Protein AF-A0A529MCX5-F1 (afdb_monomer_lite)

Sequence (68 aa):
YDSGRAGPTVLFRSELDALPIEELSGVPHASQVPGKSHMCGHDGHTAILAALGRQLGRERPASGRVVL

Radius of gyration: 16.53 Å; chains: 1; bounding box: 32×17×43 Å

Secondary structure (DSSP, 8-state):
-B-SSS--EEE-------BS-------TT--SST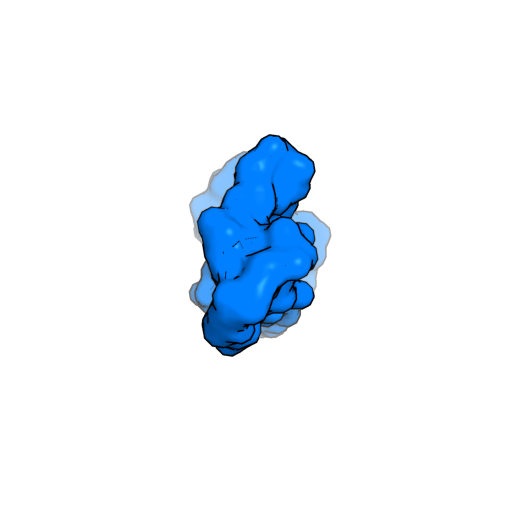T-B-TT-HHHHHHHHHHHHHHHHHS--SSSEEE-

Structure (mmCIF, N/CA/C/O backbone):
data_AF-A0A529MCX5-F1
#
_entry.id   AF-A0A529MCX5-F1
#
loop_
_atom_site.group_PDB
_atom_site.id
_atom_site.type_symbol
_atom_site.label_atom_id
_atom_site.label_alt_id
_atom_site.label_comp_id
_atom_site.label_asym_id
_atom_site.label_entity_id
_atom_site.label_seq_id
_atom_site.pdbx_PDB_ins_code
_atom_site.Cartn_x
_atom_site.Cartn_y
_atom_site.Cartn_z
_atom_site.occupancy
_atom_site.B_iso_or_equiv
_atom_site.auth_seq_id
_atom_site.auth_comp_id
_atom_site.auth_asym_id
_atom_site.auth_atom_id
_atom_site.pdbx_PDB_model_num
ATOM 1 N N . TYR A 1 1 ? 3.298 -4.591 -15.246 1.00 97.12 1 TYR A N 1
ATOM 2 C CA . TYR A 1 1 ? 3.360 -3.482 -16.220 1.00 97.12 1 TYR A CA 1
ATOM 3 C C . TYR A 1 1 ? 4.617 -3.614 -17.061 1.00 97.12 1 TYR A C 1
ATOM 5 O O . TYR A 1 1 ? 5.681 -3.192 -16.626 1.00 97.12 1 TYR A O 1
ATOM 13 N N . ASP A 1 2 ? 4.510 -4.265 -18.220 1.00 97.94 2 ASP A N 1
ATOM 14 C CA . ASP A 1 2 ? 5.656 -4.614 -19.070 1.00 97.94 2 ASP A CA 1
ATOM 15 C C . ASP A 1 2 ? 5.786 -3.660 -20.264 1.00 97.94 2 ASP A C 1
ATOM 17 O O . ASP A 1 2 ? 4.811 -3.437 -20.983 1.00 97.94 2 ASP A O 1
ATOM 21 N N . SER A 1 3 ? 6.973 -3.084 -20.454 1.00 98.00 3 SER A N 1
ATOM 22 C CA . SER A 1 3 ? 7.275 -2.204 -21.587 1.00 98.00 3 SER A CA 1
ATOM 23 C C . SER A 1 3 ? 7.458 -2.950 -22.914 1.00 98.00 3 SER A C 1
ATOM 25 O O . SER A 1 3 ? 7.417 -2.319 -23.968 1.00 98.00 3 SER A O 1
ATOM 27 N N . GLY A 1 4 ? 7.708 -4.265 -22.885 1.00 97.88 4 GLY A N 1
ATOM 28 C CA . GLY A 1 4 ? 8.099 -5.056 -24.057 1.00 97.88 4 GLY A CA 1
ATOM 29 C C . GLY A 1 4 ? 9.527 -4.786 -24.550 1.00 97.88 4 GLY A C 1
ATOM 30 O O . GLY A 1 4 ? 9.948 -5.363 -25.550 1.00 97.88 4 GLY A O 1
ATOM 31 N N . ARG A 1 5 ? 10.289 -3.921 -23.866 1.00 98.50 5 ARG A N 1
ATOM 32 C CA . ARG A 1 5 ? 11.695 -3.617 -24.164 1.00 98.50 5 ARG A CA 1
ATOM 33 C C . ARG A 1 5 ? 12.594 -4.159 -23.060 1.00 98.50 5 ARG A C 1
ATOM 35 O O . ARG A 1 5 ? 12.254 -4.068 -21.881 1.00 98.50 5 ARG A O 1
ATOM 42 N N . ALA A 1 6 ? 13.761 -4.681 -23.438 1.00 98.38 6 ALA A N 1
ATOM 43 C CA . ALA A 1 6 ? 14.745 -5.190 -22.485 1.00 98.38 6 ALA A CA 1
ATOM 44 C C . ALA A 1 6 ? 15.106 -4.124 -21.435 1.00 98.38 6 ALA A C 1
ATOM 46 O O . ALA A 1 6 ? 15.315 -2.957 -21.767 1.00 98.38 6 ALA A O 1
ATOM 47 N N . GLY A 1 7 ? 15.164 -4.527 -20.168 1.00 98.25 7 GLY A N 1
ATOM 48 C CA . GLY A 1 7 ? 15.421 -3.642 -19.036 1.00 98.25 7 GLY A CA 1
ATOM 49 C C . GLY A 1 7 ? 15.170 -4.342 -17.696 1.00 98.25 7 GLY A C 1
ATOM 50 O O . GLY A 1 7 ? 14.828 -5.528 -17.679 1.00 98.25 7 GLY A O 1
ATOM 51 N N . PRO A 1 8 ? 15.343 -3.635 -16.568 1.00 98.44 8 PRO A N 1
ATOM 52 C CA . PRO A 1 8 ? 15.224 -4.220 -15.236 1.00 98.44 8 PRO A CA 1
ATOM 53 C C . PRO A 1 8 ? 13.777 -4.588 -14.873 1.00 98.44 8 PRO A C 1
ATOM 55 O O . PRO A 1 8 ? 12.811 -4.073 -15.437 1.00 98.44 8 PRO A O 1
ATOM 58 N N . THR A 1 9 ? 13.624 -5.473 -13.887 1.00 98.69 9 THR A N 1
ATOM 59 C CA . THR A 1 9 ? 12.337 -5.723 -13.221 1.00 98.69 9 THR A CA 1
ATOM 60 C C . THR A 1 9 ? 12.364 -5.090 -11.834 1.00 98.69 9 THR A C 1
ATOM 62 O O . THR A 1 9 ? 13.287 -5.358 -11.070 1.00 98.69 9 THR A O 1
ATOM 65 N N . VAL A 1 10 ? 11.359 -4.273 -11.512 1.00 98.56 10 VAL A N 1
ATOM 66 C CA . VAL A 1 10 ? 11.205 -3.623 -10.198 1.00 98.56 10 VAL A CA 1
ATOM 67 C C . VAL A 1 10 ? 9.888 -4.063 -9.563 1.00 98.56 10 VAL A C 1
ATOM 69 O O . VAL A 1 10 ? 8.864 -4.077 -10.245 1.00 98.56 10 VAL A O 1
ATOM 72 N N . LEU A 1 11 ? 9.918 -4.415 -8.276 1.00 98.44 11 LEU A N 1
ATOM 73 C CA . LEU A 1 11 ? 8.739 -4.756 -7.477 1.00 98.44 11 LEU A CA 1
ATOM 74 C C . LEU A 1 11 ? 8.429 -3.620 -6.499 1.00 98.44 11 LEU A C 1
ATOM 76 O O . LEU A 1 11 ? 9.310 -3.195 -5.754 1.00 98.44 11 LEU A O 1
ATOM 80 N N . PHE A 1 12 ? 7.172 -3.190 -6.469 1.00 98.38 12 PHE A N 1
ATOM 81 C CA . PHE A 1 12 ? 6.605 -2.430 -5.358 1.00 98.38 12 PHE A CA 1
ATOM 82 C C . PHE A 1 12 ? 5.625 -3.332 -4.626 1.00 98.38 12 PHE A C 1
ATOM 84 O O . PHE A 1 12 ? 4.893 -4.068 -5.267 1.00 98.38 12 PHE A O 1
ATOM 91 N N . ARG A 1 13 ? 5.616 -3.289 -3.299 1.00 98.00 13 ARG A N 1
ATOM 92 C CA . ARG A 1 13 ? 4.752 -4.136 -2.477 1.00 98.00 13 ARG A CA 1
ATOM 93 C C . ARG A 1 13 ? 4.154 -3.301 -1.360 1.00 98.00 13 ARG A C 1
ATOM 95 O O . ARG A 1 13 ? 4.836 -2.435 -0.818 1.00 98.00 13 ARG A O 1
ATOM 102 N N . SER A 1 14 ? 2.909 -3.598 -1.011 1.00 97.69 14 SER A N 1
ATOM 103 C CA . SER A 1 14 ? 2.265 -3.123 0.210 1.00 97.69 14 SER A CA 1
ATOM 104 C C . SER A 1 14 ? 1.619 -4.284 0.956 1.00 97.69 14 SER A C 1
ATOM 106 O O . SER A 1 14 ? 1.345 -5.352 0.399 1.00 97.69 14 SER A O 1
ATOM 108 N N . GLU A 1 15 ? 1.403 -4.077 2.242 1.00 94.31 15 GLU A N 1
ATOM 109 C CA . GLU A 1 15 ? 0.624 -4.928 3.125 1.00 94.31 15 GLU A CA 1
ATOM 110 C C . GLU A 1 15 ? -0.813 -4.396 3.228 1.00 94.31 15 GLU A C 1
ATOM 112 O O . GLU A 1 15 ? -1.058 -3.214 2.991 1.00 94.31 15 GLU A O 1
ATOM 117 N N . LEU A 1 16 ? -1.766 -5.268 3.572 1.00 92.81 16 LEU A N 1
ATOM 118 C CA . LEU A 1 16 ? -3.188 -4.914 3.719 1.00 92.81 16 LEU A CA 1
ATOM 119 C 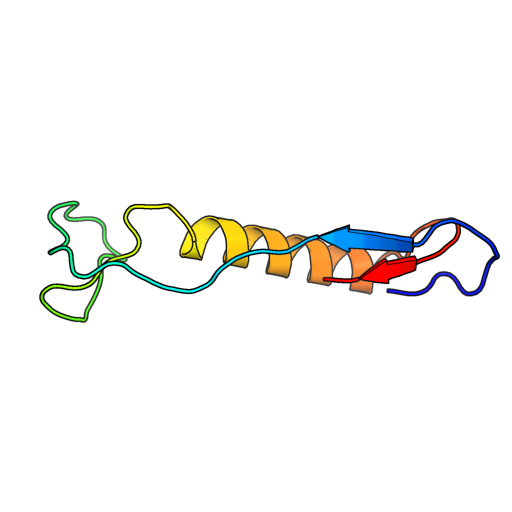C . LEU A 1 16 ? -3.781 -5.412 5.047 1.00 92.81 16 LEU A C 1
ATOM 121 O O . LEU A 1 16 ? -4.985 -5.341 5.268 1.00 92.81 16 LEU A O 1
ATOM 125 N N . ASP A 1 17 ? -2.964 -5.947 5.947 1.00 96.75 17 ASP A N 1
ATOM 126 C CA . ASP A 1 17 ? -3.423 -6.337 7.274 1.00 96.75 17 ASP A CA 1
ATOM 127 C C . ASP A 1 17 ? -3.674 -5.115 8.169 1.00 96.75 17 ASP A C 1
ATOM 129 O O . ASP A 1 17 ? -3.059 -4.055 8.032 1.00 96.75 17 ASP A O 1
ATOM 133 N N . ALA A 1 18 ? -4.617 -5.289 9.088 1.00 97.62 18 ALA A N 1
ATOM 134 C CA . ALA A 1 18 ? -4.907 -4.366 10.175 1.00 97.62 18 ALA A CA 1
ATOM 135 C C . ALA A 1 18 ? -4.387 -4.946 11.499 1.00 97.62 18 ALA A C 1
ATOM 137 O O . ALA A 1 18 ? -3.988 -6.109 11.575 1.00 97.62 18 ALA A O 1
ATOM 138 N N . LEU A 1 19 ? -4.453 -4.153 12.565 1.00 98.19 19 LEU A N 1
ATOM 139 C CA . LEU A 1 19 ? -4.056 -4.564 13.909 1.00 98.19 19 LEU A CA 1
ATOM 140 C C . LEU A 1 19 ? -5.277 -4.750 14.822 1.00 98.19 19 LEU A C 1
ATOM 142 O O . LEU A 1 19 ? -6.306 -4.113 14.585 1.00 98.19 19 LEU A O 1
ATOM 146 N N . PRO A 1 20 ? -5.182 -5.579 15.882 1.00 98.06 20 PRO A N 1
ATOM 147 C CA . PRO A 1 20 ? -6.220 -5.721 16.905 1.00 98.06 20 PRO A CA 1
ATOM 148 C C . PRO A 1 20 ? -6.194 -4.530 17.883 1.00 98.06 20 PRO A C 1
ATOM 150 O O . PRO A 1 20 ? -5.892 -4.681 19.067 1.00 98.06 20 PRO A O 1
ATOM 153 N N . ILE A 1 21 ? -6.427 -3.327 17.359 1.00 98.12 21 ILE A N 1
ATOM 154 C CA . ILE A 1 21 ? -6.398 -2.059 18.091 1.00 98.12 21 ILE A CA 1
ATOM 155 C C . ILE A 1 21 ? -7.707 -1.313 17.828 1.00 98.12 21 ILE A C 1
ATOM 157 O O . ILE A 1 21 ? -8.105 -1.146 16.674 1.00 98.12 21 ILE A O 1
ATOM 161 N N . GLU A 1 22 ? -8.362 -0.854 18.895 1.00 98.25 22 GLU A N 1
ATOM 162 C CA . GLU A 1 22 ? -9.551 -0.000 18.812 1.00 98.25 22 GLU A CA 1
ATOM 163 C C . GLU A 1 22 ? -9.192 1.373 18.237 1.00 98.25 22 GLU A C 1
ATOM 165 O O . GLU A 1 22 ? -8.215 1.996 18.661 1.00 98.25 22 GLU A O 1
ATOM 170 N N . GLU A 1 23 ? -9.984 1.859 17.284 1.00 98.12 23 GLU A N 1
ATOM 171 C CA . GLU A 1 23 ? -9.731 3.158 16.676 1.00 98.12 23 GLU A CA 1
ATOM 172 C C . GLU A 1 23 ? -10.380 4.285 17.477 1.00 98.12 23 GLU A C 1
ATOM 174 O O . GLU A 1 23 ? -11.597 4.361 17.607 1.00 98.12 23 GLU A O 1
ATOM 179 N N . LEU A 1 24 ? -9.557 5.215 17.962 1.00 97.44 24 LEU A N 1
ATOM 180 C CA . LEU A 1 24 ? -10.006 6.380 18.734 1.00 97.44 24 LEU A CA 1
ATOM 181 C C . LEU A 1 24 ? -9.824 7.701 17.969 1.00 97.44 24 LEU A C 1
ATOM 183 O O . LEU A 1 24 ? -9.842 8.775 18.566 1.00 97.44 24 LEU A O 1
ATOM 187 N N . SER A 1 25 ? -9.608 7.629 16.653 1.00 96.44 25 SER A N 1
ATOM 188 C CA . SER A 1 25 ? -9.270 8.785 15.814 1.00 96.44 25 SER A CA 1
ATOM 189 C C . SER A 1 25 ? -10.439 9.764 15.640 1.00 96.44 25 SER A C 1
ATOM 191 O O . SER A 1 25 ? -10.222 10.964 15.478 1.00 96.44 25 SER A O 1
ATOM 193 N N . GLY A 1 26 ? -11.679 9.258 15.652 1.00 95.81 26 GLY A N 1
ATOM 194 C CA . GLY A 1 26 ? -12.890 10.039 15.387 1.00 95.81 26 GLY A CA 1
ATOM 195 C C . GLY A 1 26 ? -13.016 10.545 13.944 1.00 95.81 26 GLY A C 1
ATOM 196 O O . GLY A 1 26 ? -13.855 11.405 13.674 1.00 95.81 26 GLY A O 1
ATOM 197 N N . VAL A 1 27 ? -12.192 10.054 13.011 1.00 96.94 27 VAL A N 1
ATOM 198 C CA . VAL A 1 27 ? -12.247 10.485 11.607 1.00 96.94 27 VAL A CA 1
ATOM 199 C C . VAL A 1 27 ? -13.493 9.932 10.901 1.00 96.94 27 VAL A C 1
ATOM 201 O O . VAL A 1 27 ? -13.965 8.849 11.244 1.00 96.94 27 VAL A O 1
ATOM 204 N N . PRO A 1 28 ? -14.025 10.616 9.866 1.00 97.62 28 PRO A N 1
ATOM 205 C CA . PRO A 1 28 ? -15.238 10.167 9.169 1.00 97.62 28 PRO A CA 1
ATOM 206 C C . PRO A 1 28 ? -15.139 8.778 8.518 1.00 97.62 28 PRO A C 1
ATOM 208 O O . PRO A 1 28 ? -16.158 8.179 8.193 1.00 97.62 28 PRO A O 1
ATOM 211 N N . HIS A 1 29 ? -13.919 8.292 8.290 1.00 95.56 29 HIS A N 1
ATOM 212 C CA . HIS A 1 29 ? -13.611 6.989 7.702 1.00 95.56 29 HIS A CA 1
ATOM 213 C C . HIS A 1 29 ? -12.948 6.038 8.711 1.00 95.56 29 HIS A C 1
ATOM 215 O O . HIS A 1 29 ? -12.207 5.146 8.304 1.00 95.56 29 HIS A O 1
ATOM 221 N N . ALA A 1 30 ? -13.198 6.237 10.010 1.00 97.56 30 ALA A N 1
ATOM 222 C CA . ALA A 1 30 ? -12.749 5.321 11.049 1.00 97.56 30 ALA A CA 1
ATOM 223 C C . ALA A 1 30 ? -13.266 3.895 10.800 1.00 97.56 30 ALA A C 1
ATOM 225 O O . ALA A 1 30 ? -14.302 3.679 10.157 1.00 97.56 30 ALA A O 1
ATOM 226 N N . SER A 1 31 ? -12.540 2.918 11.336 1.00 98.00 31 SER A N 1
ATOM 227 C CA . SER A 1 31 ? -12.889 1.509 11.273 1.00 98.00 31 SER A CA 1
ATOM 228 C C . SER A 1 31 ? -14.319 1.261 11.742 1.00 98.00 31 SER A C 1
ATOM 230 O O . SER A 1 31 ? -14.752 1.710 12.800 1.00 98.00 31 SER A O 1
ATOM 232 N N . GLN A 1 32 ? -15.047 0.480 10.949 1.00 97.81 32 GLN A N 1
ATOM 233 C CA . GLN A 1 32 ? -16.385 0.000 11.296 1.00 97.81 32 GLN A CA 1
ATOM 234 C C . GLN A 1 32 ? -16.338 -1.344 12.037 1.00 97.81 32 GLN A C 1
ATOM 236 O O . GLN A 1 32 ? -17.382 -1.896 12.382 1.00 97.81 32 GLN A O 1
ATOM 241 N N . VAL A 1 33 ? -15.140 -1.903 12.252 1.00 98.00 33 VAL A N 1
AT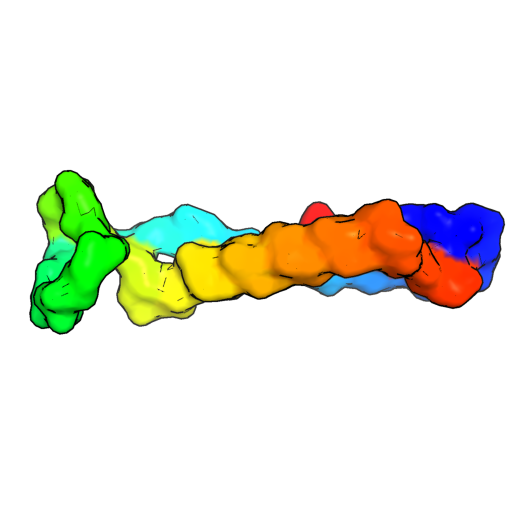OM 242 C CA . VAL A 1 33 ? -14.942 -3.193 12.915 1.00 98.00 33 VAL A CA 1
ATOM 243 C C . VAL A 1 33 ? -14.370 -2.952 14.314 1.00 98.00 33 VAL A C 1
ATOM 245 O O . VAL A 1 33 ? -13.205 -2.563 14.416 1.00 98.00 33 VAL A O 1
ATOM 248 N N . PRO A 1 34 ? -15.141 -3.222 15.387 1.00 97.88 34 PRO A N 1
ATOM 249 C CA . PRO A 1 34 ? -14.678 -3.015 16.755 1.00 97.88 34 PRO A CA 1
ATOM 250 C C . PRO A 1 34 ? -13.371 -3.756 17.047 1.00 97.88 34 PRO A C 1
ATOM 252 O O . PRO A 1 34 ? -13.185 -4.909 16.639 1.00 97.88 34 PRO A O 1
ATOM 255 N N . GLY A 1 35 ? -12.467 -3.090 17.759 1.00 98.19 35 GLY A N 1
ATOM 256 C CA . GLY A 1 35 ? -11.167 -3.612 18.164 1.00 98.19 35 GLY A CA 1
ATOM 257 C C . GLY A 1 35 ? -10.182 -3.846 17.020 1.00 98.19 35 GLY A C 1
ATOM 258 O O . GLY A 1 35 ? -9.194 -4.548 17.233 1.00 98.19 35 GLY A O 1
ATOM 259 N N . LYS A 1 36 ? -10.437 -3.332 15.808 1.00 98.38 36 LYS A N 1
ATOM 260 C CA . LYS A 1 36 ? -9.533 -3.482 14.659 1.00 98.38 36 LYS A CA 1
ATOM 261 C C . LYS A 1 36 ? -9.353 -2.176 13.912 1.00 98.38 36 LYS A C 1
ATOM 263 O O . LYS A 1 36 ? -10.336 -1.512 13.607 1.00 98.38 36 LYS A O 1
ATOM 268 N N . SER A 1 37 ? -8.120 -1.858 13.531 1.00 97.94 37 SER A N 1
ATOM 269 C CA . SER A 1 37 ? -7.828 -0.644 12.764 1.00 97.94 37 SER A CA 1
ATOM 270 C C . SER A 1 37 ? -6.451 -0.667 12.093 1.00 97.94 37 SER A C 1
ATOM 272 O O . SER A 1 37 ? -5.566 -1.444 12.466 1.00 97.94 37 SER A O 1
ATOM 274 N N . HIS A 1 38 ? -6.256 0.179 11.079 1.00 97.69 38 HIS A N 1
ATOM 275 C CA . HIS A 1 38 ? -4.989 0.303 10.349 1.00 97.69 38 HIS A CA 1
ATOM 276 C C . HIS A 1 38 ? -4.036 1.318 11.000 1.00 97.69 38 HIS A C 1
ATOM 278 O O . HIS A 1 38 ? -3.703 2.353 10.435 1.00 97.69 38 HIS A O 1
ATOM 284 N N . MET A 1 39 ? -3.530 1.001 12.193 1.00 96.25 39 MET A N 1
ATOM 285 C CA . MET A 1 39 ? -2.637 1.908 12.941 1.00 96.25 39 MET A CA 1
ATOM 286 C C . MET A 1 39 ? -1.169 1.898 12.473 1.00 96.25 39 MET A C 1
ATOM 288 O O . MET A 1 39 ? -0.342 2.621 13.021 1.00 96.25 39 MET A O 1
ATOM 292 N N . CYS A 1 40 ? -0.845 1.104 11.447 1.00 96.50 40 CYS A N 1
ATOM 293 C CA . CYS A 1 40 ? 0.455 1.107 10.763 1.00 96.50 40 CYS A CA 1
ATOM 294 C C . CYS A 1 40 ? 0.393 1.690 9.340 1.00 96.50 40 CYS A C 1
ATOM 296 O O . CYS A 1 40 ? 1.397 1.663 8.633 1.00 96.50 40 CYS A O 1
ATOM 298 N N . GLY A 1 41 ? -0.768 2.196 8.903 1.00 96.00 41 GLY A N 1
ATOM 299 C CA . GLY A 1 41 ? -0.920 2.837 7.592 1.00 96.00 41 GLY A CA 1
ATOM 300 C C . GLY A 1 41 ? -0.923 1.886 6.388 1.00 96.00 41 GLY A C 1
ATOM 301 O O . GLY A 1 41 ? -0.708 2.333 5.263 1.00 96.00 41 GLY A O 1
ATOM 302 N N . HIS A 1 42 ? -1.145 0.581 6.590 1.00 98.19 42 HIS A N 1
ATOM 303 C CA . HIS A 1 42 ? -1.202 -0.418 5.507 1.00 98.19 42 HIS A CA 1
ATOM 304 C C . HIS A 1 42 ? -2.334 -0.147 4.497 1.00 98.19 42 HIS A C 1
ATOM 306 O O . HIS A 1 42 ? -2.191 -0.390 3.296 1.00 98.19 42 HIS A O 1
ATOM 312 N N . ASP A 1 43 ? -3.435 0.437 4.961 1.00 96.75 43 ASP A N 1
ATOM 313 C CA . ASP A 1 43 ? -4.488 1.008 4.123 1.00 96.75 43 ASP A CA 1
ATOM 314 C C . ASP A 1 43 ? -3.959 2.133 3.219 1.00 96.75 43 ASP A C 1
ATOM 316 O O . ASP A 1 43 ? -4.174 2.107 2.005 1.00 96.75 43 ASP A O 1
ATOM 320 N N . GLY A 1 44 ? -3.199 3.077 3.778 1.00 96.81 44 GLY A N 1
ATOM 321 C CA . GLY A 1 44 ? -2.545 4.155 3.038 1.00 96.81 44 GLY A CA 1
ATOM 322 C C . GLY A 1 44 ? -1.519 3.640 2.026 1.00 96.81 44 GLY A C 1
ATOM 323 O O . GLY A 1 44 ? -1.536 4.050 0.863 1.00 96.81 44 GL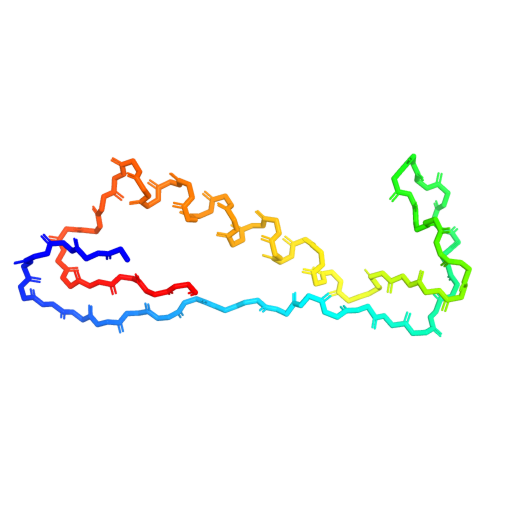Y A O 1
ATOM 324 N N . HIS A 1 45 ? -0.664 2.695 2.426 1.00 98.38 45 HIS A N 1
ATOM 325 C CA . HIS A 1 45 ? 0.300 2.050 1.529 1.00 98.38 45 HIS A CA 1
ATOM 326 C C . HIS A 1 45 ? -0.407 1.372 0.349 1.00 98.38 45 HIS A C 1
ATOM 328 O O . HIS A 1 45 ? -0.007 1.556 -0.803 1.00 98.38 45 HIS A O 1
ATOM 334 N N . THR A 1 46 ? -1.495 0.645 0.613 1.00 98.06 46 THR A N 1
ATOM 335 C CA . THR A 1 46 ? -2.281 -0.021 -0.432 1.00 98.06 46 THR A CA 1
ATOM 336 C C . THR A 1 46 ? -2.994 0.977 -1.343 1.00 98.06 46 THR A C 1
ATOM 338 O O . THR A 1 46 ? -3.006 0.791 -2.563 1.00 98.06 46 THR A O 1
ATOM 341 N N . ALA A 1 47 ? -3.525 2.077 -0.803 1.00 97.94 47 ALA A N 1
ATOM 342 C CA . ALA A 1 47 ? -4.119 3.144 -1.608 1.00 97.94 47 ALA A CA 1
ATOM 343 C C . ALA A 1 47 ? -3.093 3.771 -2.572 1.00 97.94 47 ALA A C 1
ATOM 345 O O . ALA A 1 47 ? -3.391 3.978 -3.753 1.00 97.94 47 ALA A O 1
ATOM 346 N N . ILE A 1 48 ? -1.866 4.012 -2.101 1.00 98.50 48 ILE A N 1
ATOM 347 C CA . ILE A 1 48 ? -0.759 4.517 -2.925 1.00 98.50 48 ILE A CA 1
ATOM 348 C C . ILE A 1 48 ? -0.371 3.496 -4.002 1.00 98.50 48 ILE A C 1
ATOM 350 O O . ILE A 1 48 ? -0.241 3.869 -5.171 1.00 98.50 48 ILE A O 1
ATOM 354 N N . LEU A 1 49 ? -0.231 2.213 -3.649 1.00 98.50 49 LEU A N 1
ATOM 355 C CA . LEU A 1 49 ? 0.117 1.159 -4.607 1.00 98.50 49 LEU A CA 1
ATOM 356 C C . LEU A 1 49 ? -0.945 1.028 -5.712 1.00 98.50 49 LEU A C 1
ATOM 358 O O . LEU A 1 49 ? -0.608 0.924 -6.894 1.00 98.50 49 LEU A O 1
ATOM 362 N N . ALA A 1 50 ? -2.229 1.121 -5.357 1.00 98.31 50 ALA A N 1
ATOM 363 C CA . ALA A 1 50 ? -3.329 1.127 -6.318 1.00 98.31 50 ALA A CA 1
ATOM 364 C C . ALA A 1 50 ? -3.278 2.348 -7.257 1.00 98.31 50 ALA A C 1
ATOM 366 O O . ALA A 1 50 ? -3.471 2.211 -8.471 1.00 98.31 50 ALA A O 1
ATOM 367 N N . ALA A 1 51 ? -2.974 3.540 -6.729 1.00 9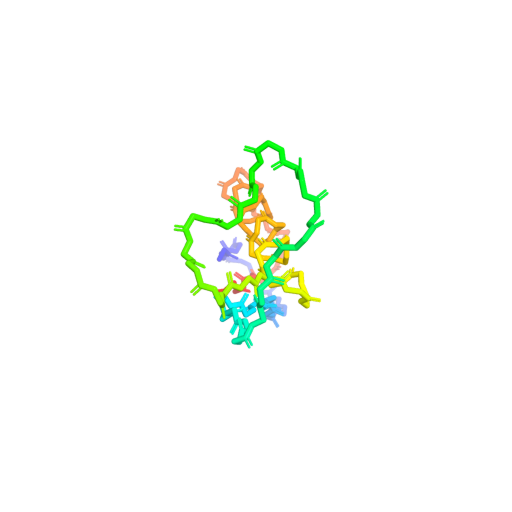8.50 51 ALA A N 1
ATOM 368 C CA . ALA A 1 51 ? -2.800 4.749 -7.535 1.00 98.50 51 ALA A CA 1
ATOM 369 C C . ALA A 1 51 ? -1.617 4.623 -8.511 1.00 98.50 51 ALA A C 1
ATOM 371 O O . ALA A 1 51 ? -1.762 4.948 -9.695 1.00 98.50 51 ALA A O 1
ATOM 372 N N . LEU A 1 52 ? -0.486 4.076 -8.052 1.00 98.50 52 LEU A N 1
ATOM 373 C CA . LEU A 1 52 ? 0.674 3.778 -8.892 1.00 98.50 52 LEU A CA 1
ATOM 374 C C . LEU A 1 52 ? 0.307 2.796 -10.012 1.00 98.50 52 LEU A C 1
ATOM 376 O O . LEU A 1 52 ? 0.621 3.046 -11.175 1.00 98.50 52 LEU A O 1
ATOM 380 N N . GLY A 1 53 ? -0.419 1.721 -9.701 1.00 98.38 53 GLY A N 1
ATOM 381 C CA . GLY A 1 53 ? -0.885 0.763 -10.705 1.00 98.38 53 GLY A CA 1
ATOM 382 C C . GLY A 1 53 ? -1.813 1.375 -11.746 1.00 98.38 53 GLY A C 1
ATOM 383 O O . GLY A 1 53 ? -1.700 1.082 -12.940 1.00 98.38 53 GLY A O 1
ATOM 384 N N . ARG A 1 54 ? -2.690 2.291 -11.333 1.00 98.50 54 ARG A N 1
ATOM 385 C CA . ARG A 1 54 ? -3.520 3.061 -12.263 1.00 98.50 54 ARG A CA 1
ATOM 386 C C . ARG A 1 54 ? -2.674 3.955 -13.173 1.00 98.50 54 ARG A C 1
ATOM 388 O O . ARG A 1 54 ? -2.988 4.056 -14.358 1.00 98.50 54 ARG A O 1
ATOM 395 N N . GLN A 1 55 ? -1.623 4.589 -12.655 1.00 98.50 55 GLN A N 1
ATOM 396 C CA . GLN A 1 55 ? -0.717 5.412 -13.460 1.00 98.50 55 GLN A CA 1
ATOM 397 C C . GLN A 1 55 ? 0.095 4.564 -14.446 1.00 98.50 55 GLN A C 1
ATOM 399 O O . GLN A 1 55 ? 0.081 4.854 -15.640 1.00 98.50 55 GLN A O 1
ATOM 404 N N . LEU A 1 56 ? 0.691 3.461 -13.989 1.00 98.38 56 LEU A N 1
ATOM 405 C CA . LEU A 1 56 ? 1.444 2.527 -14.836 1.00 98.38 56 LEU A CA 1
ATOM 406 C C . LEU A 1 56 ? 0.572 1.843 -15.900 1.00 98.38 56 LEU A C 1
ATOM 408 O O . LEU A 1 56 ? 1.063 1.409 -16.943 1.00 98.38 56 LEU A O 1
ATOM 412 N N . GLY A 1 57 ? -0.733 1.723 -15.641 1.00 98.00 57 GLY A N 1
ATOM 413 C CA . GLY A 1 57 ? -1.709 1.242 -16.617 1.00 98.00 57 GLY A CA 1
ATOM 414 C C . GLY A 1 57 ? -1.937 2.218 -17.772 1.00 98.00 57 GLY A C 1
ATOM 415 O O . GLY A 1 57 ? -2.241 1.777 -18.877 1.00 98.00 57 GLY A O 1
ATOM 416 N N . ARG A 1 58 ? -1.768 3.524 -17.531 1.00 98.12 58 ARG A N 1
ATOM 417 C CA . ARG A 1 58 ? -1.866 4.581 -18.551 1.00 98.12 58 ARG A CA 1
ATOM 418 C C . ARG A 1 58 ? -0.548 4.772 -19.289 1.00 98.12 58 ARG A C 1
ATOM 420 O O . ARG A 1 58 ? -0.548 4.914 -20.505 1.00 98.12 58 ARG A O 1
ATOM 427 N N . GLU A 1 59 ? 0.554 4.754 -18.551 1.00 98.12 59 GLU A N 1
ATOM 428 C CA . GLU A 1 59 ? 1.894 4.972 -19.078 1.00 98.12 59 GLU A CA 1
ATOM 429 C C . GLU A 1 59 ? 2.842 3.902 -18.539 1.00 98.12 59 GLU A C 1
ATOM 431 O O . GLU A 1 59 ? 3.168 3.855 -17.354 1.00 98.12 59 GLU A O 1
ATOM 436 N N . ARG A 1 60 ? 3.270 3.004 -19.426 1.00 98.00 60 ARG A N 1
ATOM 437 C CA . ARG A 1 60 ? 4.204 1.931 -19.075 1.00 98.00 60 ARG A CA 1
ATOM 438 C C . ARG A 1 60 ? 5.632 2.478 -18.958 1.00 98.00 60 ARG A C 1
ATOM 440 O O . ARG A 1 60 ? 5.943 3.478 -19.603 1.00 98.00 60 ARG A O 1
ATOM 447 N N . PRO A 1 61 ? 6.522 1.827 -18.180 1.00 97.88 61 PRO A N 1
ATOM 448 C CA . PRO A 1 61 ? 7.917 2.253 -18.091 1.00 97.88 61 PRO A CA 1
ATOM 449 C C . PRO A 1 61 ? 8.585 2.261 -19.469 1.00 97.88 61 PRO A C 1
ATOM 451 O O . PRO A 1 61 ? 8.215 1.494 -20.360 1.00 97.88 61 PRO A O 1
ATOM 454 N N . ALA A 1 62 ? 9.612 3.096 -19.639 1.00 97.88 62 ALA A N 1
ATOM 455 C CA . ALA A 1 62 ? 10.343 3.156 -20.898 1.00 97.88 62 ALA A CA 1
ATOM 456 C C . ALA A 1 62 ? 11.041 1.819 -21.222 1.00 97.88 62 ALA A C 1
ATOM 458 O O . ALA A 1 62 ? 11.037 1.399 -22.373 1.00 97.88 62 ALA A O 1
ATOM 459 N N . SER A 1 63 ? 11.603 1.108 -20.252 1.00 98.50 63 SER A N 1
ATOM 460 C CA . SER A 1 63 ? 12.203 -0.212 -20.470 1.00 98.50 63 SER A CA 1
ATOM 461 C C . SER A 1 63 ? 11.982 -1.120 -19.266 1.00 98.50 63 SER A C 1
ATOM 463 O O . SER A 1 63 ? 11.704 -0.648 -18.162 1.00 98.50 63 SER A O 1
ATOM 465 N N . GLY A 1 64 ? 12.078 -2.433 -19.479 1.00 98.56 64 GLY A N 1
ATOM 466 C CA . GLY A 1 64 ? 11.844 -3.419 -18.434 1.00 98.56 64 GLY A CA 1
ATOM 467 C C . GLY A 1 64 ? 10.376 -3.508 -18.021 1.00 98.56 64 GLY A C 1
ATOM 468 O O . GLY A 1 64 ? 9.467 -3.296 -18.833 1.00 98.56 64 GLY A O 1
ATOM 469 N N . ARG A 1 65 ? 10.132 -3.843 -16.753 1.00 98.75 65 ARG A N 1
ATOM 470 C CA . ARG A 1 65 ? 8.776 -4.009 -16.216 1.00 98.75 65 ARG A CA 1
ATOM 471 C C . ARG A 1 65 ? 8.681 -3.671 -14.736 1.00 98.75 65 ARG A C 1
ATOM 473 O O . ARG A 1 65 ? 9.610 -3.902 -13.967 1.00 98.75 65 ARG A O 1
ATOM 480 N N . VAL A 1 66 ? 7.504 -3.201 -14.342 1.00 98.75 66 VAL A N 1
ATOM 481 C CA . VAL A 1 66 ? 7.129 -3.020 -12.937 1.00 98.75 66 VAL A CA 1
ATOM 482 C C . VAL A 1 66 ? 6.124 -4.094 -12.537 1.00 98.75 66 VAL A C 1
ATOM 484 O O . VAL A 1 66 ? 5.152 -4.336 -13.261 1.00 98.75 66 VAL A O 1
ATOM 487 N N . VAL A 1 67 ? 6.358 -4.731 -11.397 1.00 98.44 67 VAL A N 1
ATOM 488 C CA . VAL A 1 67 ? 5.438 -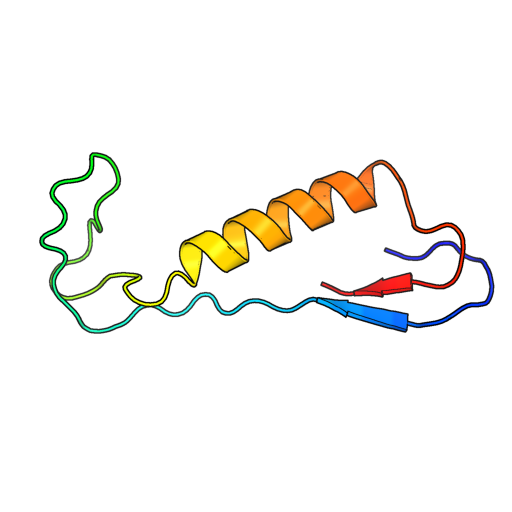5.644 -10.713 1.00 98.44 67 VAL A CA 1
ATOM 489 C C . VAL A 1 67 ? 4.919 -4.923 -9.470 1.00 98.44 67 VAL A C 1
ATOM 491 O O . VAL A 1 67 ? 5.690 -4.221 -8.815 1.00 98.44 67 VAL A O 1
ATOM 494 N N . LEU A 1 68 ? 3.623 -5.054 -9.202 1.00 96.88 68 LEU A N 1
ATOM 495 C CA . LEU A 1 68 ? 2.976 -4.593 -7.974 1.00 96.88 68 LEU A CA 1
ATOM 496 C C . LEU A 1 68 ? 2.462 -5.814 -7.213 1.00 96.88 68 LEU A C 1
ATOM 498 O O . LEU A 1 68 ? 2.066 -6.769 -7.924 1.00 96.88 68 LEU A O 1
#

Foldseek 3Di:
DAPVAADDEEEDDADDAWAQQADPPPDPPADPDGSTDRPVCSVVSVVVVVVVVVVCVVPPDNHGHYHD

pLDDT: mean 97.74, std 1.04, range [92.81, 98.75]